Protein AF-A0A9N9XEK8-F1 (afdb_monomer)

Nearest PDB structures (foldseek):
  8ibx-assembly1_C  TM=7.043E-01  e=2.871E-03  Bombyx mori
  8gh6-assembly1_A  TM=6.914E-01  e=4.502E-03  Bombyx mori
  8ibz-assembly1_C  TM=7.337E-01  e=1.038E-02  Bombyx mori
  3wrw-assembly2_C  TM=4.430E-01  e=2.786E+00  Solanum lycopersicum
  8tvu-assembly1_a  TM=3.496E-01  e=7.792E+00  Salmonella phage P22

Mean predicted aligned error: 6.31 Å

Organism: Diabrotica balteata (NCBI:txid107213)

Solvent-accessible surface area (backbone atoms only — not comparable to full-atom values): 6927 Å² total; per-residue (Å²): 128,56,71,68,58,50,40,57,53,51,49,54,49,54,45,66,45,50,72,83,48,81,60,24,36,76,56,96,91,39,70,47,36,67,53,76,56,88,92,48,74,47,76,44,39,76,42,72,68,46,35,42,50,52,49,52,46,39,52,52,45,31,50,76,74,76,43,76,84,56,63,92,78,45,67,45,71,79,90,62,98,64,80,85,73,91,76,88,52,50,66,84,95,42,76,47,52,75,50,84,63,50,70,58,96,84,44,74,50,114

Radius of gyration: 14.6 Å; Cα contacts (8 Å, |Δi|>4): 118; chains: 1; bounding box: 36×35×34 Å

InterPro domains:
  IPR000477 Reverse transcriptase domain [PF00078] (1-107)
  IPR043128 Reverse transcriptase/Diguanylate cyclase domain [G3DSA:3.30.70.270] (1-84)
  IPR043502 DNA/RNA polymerase superfamily [SSF56672] (2-77)

Structure (mmCIF, N/CA/C/O backbone):
data_AF-A0A9N9XEK8-F1
#
_entry.id   AF-A0A9N9XEK8-F1
#
loop_
_atom_site.group_PDB
_atom_site.id
_atom_site.type_symbol
_atom_site.label_atom_id
_atom_site.label_alt_id
_atom_site.label_comp_id
_atom_site.label_asym_id
_atom_site.label_entity_id
_atom_site.label_seq_id
_atom_site.pdbx_PDB_ins_code
_atom_site.Cartn_x
_atom_site.Cartn_y
_atom_site.Cartn_z
_atom_site.occupancy
_atom_site.B_iso_or_equiv
_atom_site.auth_seq_id
_atom_site.auth_comp_id
_atom_site.auth_asym_id
_atom_site.auth_atom_id
_atom_site.pdbx_PDB_model_num
ATOM 1 N N . MET A 1 1 ? -19.674 5.480 13.899 1.00 72.19 1 MET A N 1
ATOM 2 C CA . MET A 1 1 ? -19.646 5.903 12.481 1.00 72.19 1 MET A CA 1
ATOM 3 C C . MET A 1 1 ? -20.550 4.975 11.696 1.00 72.19 1 MET A C 1
ATOM 5 O O . MET A 1 1 ? -20.496 3.779 11.953 1.00 72.19 1 MET A O 1
ATOM 9 N N . SER A 1 2 ? -21.384 5.494 10.793 1.00 89.00 2 SER A N 1
ATOM 10 C CA . SER A 1 2 ? -22.082 4.629 9.837 1.00 89.00 2 SER A CA 1
ATOM 11 C C . SER A 1 2 ? -21.069 4.053 8.830 1.00 89.00 2 SER A C 1
ATOM 13 O O . SER A 1 2 ? -20.067 4.719 8.552 1.00 89.00 2 SER A O 1
ATOM 15 N N . PRO A 1 3 ? -21.298 2.848 8.275 1.00 84.44 3 PRO A N 1
ATOM 16 C CA . PRO A 1 3 ? -20.384 2.240 7.302 1.00 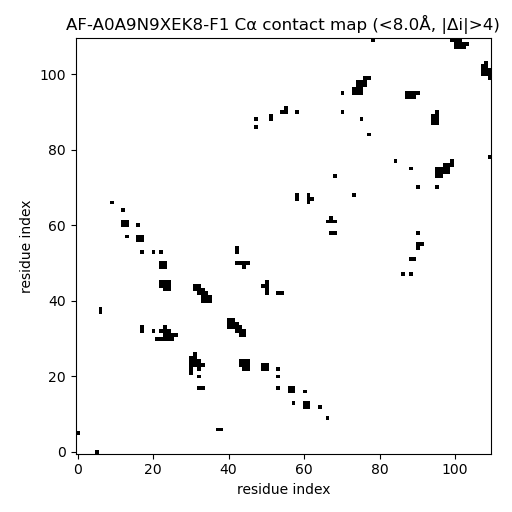84.44 3 PRO A CA 1
ATOM 17 C C . PRO A 1 3 ? -20.120 3.133 6.083 1.00 84.44 3 PRO A C 1
ATOM 19 O O . PRO A 1 3 ? -18.977 3.310 5.679 1.00 84.44 3 PRO A O 1
ATOM 22 N N . LEU A 1 4 ? -21.167 3.778 5.558 1.00 87.25 4 LEU A N 1
ATOM 23 C CA . LEU A 1 4 ? -21.062 4.693 4.419 1.00 87.25 4 LEU A CA 1
ATOM 24 C C . LEU A 1 4 ? -20.119 5.870 4.706 1.00 87.25 4 LEU A C 1
ATOM 26 O O . LEU A 1 4 ? -19.254 6.191 3.896 1.00 87.25 4 LEU A O 1
ATOM 30 N N . LEU A 1 5 ? -20.266 6.493 5.877 1.00 88.62 5 LEU A N 1
ATOM 31 C CA . LEU A 1 5 ? -19.467 7.656 6.247 1.00 88.62 5 LEU A CA 1
ATOM 32 C C . LEU A 1 5 ? -18.009 7.279 6.525 1.00 88.62 5 LEU A C 1
ATOM 34 O O . LEU A 1 5 ? -17.106 8.031 6.170 1.00 88.62 5 LEU A O 1
ATOM 38 N N . PHE A 1 6 ? -17.770 6.102 7.111 1.00 87.06 6 PHE A N 1
ATOM 39 C CA . PHE A 1 6 ? -16.416 5.582 7.290 1.00 87.06 6 PHE A CA 1
ATOM 40 C C . PHE A 1 6 ? -15.717 5.326 5.946 1.00 87.06 6 PHE A C 1
ATOM 42 O O . PHE A 1 6 ? -14.551 5.693 5.798 1.00 87.06 6 PHE A O 1
ATOM 49 N N . ASN A 1 7 ? -16.428 4.753 4.969 1.00 87.75 7 ASN A N 1
ATOM 50 C CA . ASN A 1 7 ? -15.880 4.488 3.638 1.00 87.75 7 ASN A CA 1
ATOM 51 C C . ASN A 1 7 ? -15.534 5.791 2.912 1.00 87.75 7 ASN A C 1
ATOM 53 O O . ASN A 1 7 ? -14.395 5.952 2.487 1.00 87.75 7 ASN A O 1
ATOM 57 N N . MET A 1 8 ? -16.461 6.757 2.871 1.00 88.19 8 MET A N 1
ATOM 58 C CA . MET A 1 8 ? -16.206 8.075 2.272 1.00 88.19 8 MET A CA 1
ATOM 59 C C . MET A 1 8 ? -15.010 8.787 2.917 1.00 88.19 8 MET A C 1
ATOM 61 O O . MET A 1 8 ? -14.168 9.357 2.228 1.00 88.19 8 MET A O 1
ATOM 65 N N . TYR A 1 9 ? -14.922 8.747 4.249 1.00 90.00 9 TYR A N 1
ATOM 66 C CA . TYR A 1 9 ? -13.826 9.373 4.985 1.00 90.00 9 TYR A CA 1
ATOM 67 C C . TYR A 1 9 ? -12.477 8.711 4.687 1.00 90.00 9 TYR A C 1
ATOM 69 O O . TYR A 1 9 ? -11.492 9.393 4.409 1.00 90.00 9 TYR A O 1
ATOM 77 N N . SER A 1 10 ? -12.436 7.379 4.714 1.00 88.44 10 SER A N 1
ATOM 78 C CA . SER A 1 10 ? -11.224 6.616 4.417 1.00 88.44 10 SER A CA 1
ATOM 79 C C . SER A 1 10 ? -10.771 6.846 2.977 1.00 88.44 10 SER A C 1
ATOM 81 O O . SER A 1 10 ? -9.586 7.066 2.736 1.00 88.44 10 SER A O 1
ATOM 83 N N . GLU A 1 11 ? -11.707 6.860 2.028 1.00 88.38 11 GLU A N 1
ATOM 84 C CA . GLU A 1 11 ? -11.430 7.090 0.613 1.00 88.38 11 GLU A CA 1
ATOM 85 C C . GLU A 1 11 ? -10.775 8.451 0.365 1.00 88.38 11 GLU A C 1
ATOM 87 O O . GLU A 1 11 ? -9.729 8.499 -0.284 1.00 88.38 11 GLU A O 1
ATOM 92 N N . ALA A 1 12 ? -11.300 9.524 0.963 1.00 90.06 12 ALA A N 1
ATOM 93 C CA . ALA A 1 12 ? -10.704 10.856 0.862 1.00 90.06 12 ALA A CA 1
ATOM 94 C C . ALA A 1 12 ? -9.252 10.885 1.378 1.00 90.06 12 ALA A C 1
ATOM 96 O O . ALA A 1 12 ? -8.375 11.492 0.766 1.00 90.06 12 ALA A O 1
ATOM 97 N N . ILE A 1 13 ? -8.964 10.170 2.471 1.00 91.00 13 ILE A N 1
ATOM 98 C CA . ILE A 1 13 ? -7.615 10.099 3.053 1.00 91.00 13 ILE A CA 1
ATOM 99 C C . ILE A 1 13 ? -6.657 9.327 2.149 1.00 91.00 13 ILE A C 1
ATOM 101 O O . ILE A 1 13 ? -5.536 9.776 1.906 1.00 91.00 13 ILE A O 1
ATOM 105 N N . PHE A 1 14 ? -7.078 8.164 1.648 1.00 90.12 14 PHE A N 1
ATOM 106 C CA . PHE A 1 14 ? -6.266 7.393 0.709 1.00 90.12 14 PHE A CA 1
ATOM 107 C C . PHE A 1 14 ? -6.050 8.175 -0.588 1.00 90.12 14 PHE A C 1
ATOM 109 O O . PHE A 1 14 ? -4.995 8.065 -1.206 1.00 90.12 14 PHE A O 1
ATOM 116 N N . GLU A 1 15 ? -7.044 8.937 -1.045 1.00 90.44 15 GLU A N 1
ATOM 117 C CA . GLU A 1 15 ? -6.951 9.783 -2.236 1.00 90.44 15 GLU A CA 1
ATOM 118 C C . GLU A 1 15 ? -5.892 10.874 -2.039 1.00 90.44 15 GLU A C 1
ATOM 120 O O . GLU A 1 15 ? -4.940 10.935 -2.816 1.00 90.44 15 GLU A O 1
ATOM 125 N N . GLU A 1 16 ? -5.956 11.628 -0.940 1.00 91.56 16 GLU A N 1
ATOM 126 C CA . GLU A 1 16 ? -4.958 12.651 -0.602 1.00 91.56 16 GLU A CA 1
ATOM 127 C C . GLU A 1 16 ? -3.538 12.063 -0.482 1.00 91.56 16 GLU A C 1
ATOM 129 O O . GLU A 1 16 ? -2.568 12.640 -0.983 1.00 91.56 16 GLU A O 1
ATOM 134 N N . ALA A 1 17 ? -3.410 10.883 0.135 1.00 91.19 17 ALA A N 1
ATOM 135 C CA . ALA A 1 17 ? -2.123 10.227 0.347 1.00 91.19 17 ALA A CA 1
ATOM 136 C C . ALA A 1 17 ? -1.452 9.757 -0.956 1.00 91.19 17 ALA A C 1
ATOM 138 O O . ALA A 1 17 ? -0.222 9.774 -1.048 1.00 91.19 17 ALA A O 1
ATOM 139 N N . LEU A 1 18 ? -2.243 9.314 -1.941 1.00 91.06 18 LEU A N 1
ATOM 140 C CA . LEU A 1 18 ? -1.759 8.567 -3.108 1.00 91.06 18 LEU A CA 1
ATOM 141 C C . LEU A 1 18 ? -1.823 9.353 -4.425 1.00 91.06 18 LEU A C 1
ATOM 143 O O . LEU A 1 18 ? -1.028 9.069 -5.318 1.00 91.06 18 LEU A O 1
ATOM 147 N N . LEU A 1 19 ? -2.702 10.355 -4.559 1.00 87.25 19 LEU A N 1
ATOM 148 C CA . LEU A 1 19 ? -2.816 11.160 -5.787 1.00 87.25 19 LEU A CA 1
ATOM 149 C C . LEU A 1 19 ? -1.542 11.944 -6.118 1.00 87.25 19 LEU A C 1
ATOM 151 O O . LEU A 1 19 ? -1.206 12.119 -7.285 1.00 87.25 19 LEU A O 1
ATOM 155 N N . SER A 1 20 ? -0.838 12.429 -5.096 1.00 81.44 20 SER A N 1
ATOM 156 C CA . SER A 1 20 ? 0.374 13.244 -5.251 1.00 81.44 20 SER A CA 1
ATOM 157 C C . SER A 1 20 ? 1.646 12.418 -5.485 1.00 81.44 20 SER A C 1
ATOM 159 O O . SER A 1 20 ? 2.739 12.980 -5.547 1.00 81.44 20 SER A O 1
ATOM 161 N N . GLN A 1 21 ? 1.521 11.093 -5.601 1.00 87.31 21 GLN A N 1
ATOM 162 C CA . GLN A 1 21 ? 2.651 10.169 -5.670 1.00 87.31 21 GLN A CA 1
ATOM 163 C C . GLN A 1 21 ? 2.944 9.758 -7.109 1.00 87.31 21 GLN A C 1
ATOM 165 O O . GLN A 1 21 ? 2.061 9.290 -7.827 1.00 87.31 21 GLN A O 1
ATOM 170 N N . SER A 1 22 ? 4.198 9.924 -7.529 1.00 86.38 22 SER A N 1
ATOM 171 C CA . SER A 1 22 ? 4.665 9.500 -8.852 1.00 86.38 22 SER A CA 1
ATOM 172 C C . SER A 1 22 ? 5.012 8.010 -8.891 1.00 86.38 22 SER A C 1
ATOM 174 O O . SER A 1 22 ? 5.010 7.404 -9.964 1.00 86.38 22 SER A O 1
ATOM 176 N N . GLU A 1 23 ? 5.271 7.409 -7.728 1.00 91.62 23 GLU A N 1
ATOM 177 C CA . GLU A 1 23 ? 5.523 5.983 -7.564 1.00 91.62 23 GLU A CA 1
ATOM 178 C C . GLU A 1 23 ? 4.267 5.171 -7.899 1.00 91.62 23 GLU A C 1
ATOM 180 O O . GLU A 1 23 ? 3.150 5.582 -7.588 1.00 91.62 23 GLU A O 1
ATOM 185 N N . GLY A 1 24 ? 4.445 4.008 -8.525 1.00 90.75 24 GLY A N 1
ATOM 186 C CA . GLY A 1 24 ? 3.337 3.181 -8.993 1.00 90.75 24 GLY A CA 1
ATOM 187 C C . GLY A 1 24 ? 3.755 2.233 -10.112 1.00 90.75 24 GLY A C 1
ATOM 188 O O . GLY A 1 24 ? 4.941 1.993 -10.345 1.00 90.75 24 GLY A O 1
ATOM 189 N N . ILE A 1 25 ? 2.764 1.674 -10.797 1.00 91.81 25 ILE A N 1
ATOM 190 C CA . ILE A 1 25 ? 2.928 0.877 -12.012 1.00 91.81 25 ILE A CA 1
ATOM 191 C C . ILE A 1 25 ? 2.501 1.736 -13.200 1.00 91.81 25 ILE A C 1
ATOM 193 O O . ILE A 1 25 ? 1.398 2.275 -13.214 1.00 91.81 25 ILE A O 1
ATOM 197 N N . ILE A 1 26 ? 3.357 1.852 -14.214 1.00 91.88 26 ILE A N 1
ATOM 198 C CA . ILE A 1 26 ? 3.037 2.616 -15.423 1.00 91.88 26 ILE A CA 1
ATOM 199 C C . ILE A 1 26 ? 2.248 1.727 -16.384 1.00 91.88 26 ILE A C 1
ATOM 201 O O . ILE A 1 26 ? 2.762 0.724 -16.876 1.00 91.88 26 ILE A O 1
ATOM 205 N N . ILE A 1 27 ? 1.014 2.123 -16.689 1.00 89.69 27 ILE A N 1
ATOM 206 C CA . ILE A 1 27 ? 0.150 1.478 -17.680 1.00 89.69 27 ILE A CA 1
ATOM 207 C C . ILE A 1 27 ? -0.278 2.538 -18.693 1.00 89.69 27 ILE A C 1
ATOM 209 O O . ILE A 1 27 ? -0.878 3.546 -18.327 1.00 89.69 27 ILE A O 1
ATOM 213 N N . ASN A 1 28 ? 0.054 2.338 -19.972 1.00 92.19 28 ASN A N 1
ATOM 214 C CA . ASN A 1 28 ? -0.250 3.281 -21.060 1.00 92.19 28 ASN A CA 1
ATOM 215 C C . ASN A 1 28 ? 0.165 4.736 -20.751 1.00 92.19 28 ASN A C 1
ATOM 217 O O . ASN A 1 28 ? -0.587 5.677 -20.998 1.00 92.19 28 ASN A O 1
ATOM 221 N N . GLY A 1 29 ? 1.349 4.920 -20.158 1.00 88.44 29 GLY A N 1
ATOM 222 C CA . GLY A 1 29 ? 1.880 6.240 -19.796 1.00 88.44 29 GLY A CA 1
ATOM 223 C C . GLY A 1 29 ? 1.246 6.881 -18.556 1.00 88.44 29 GLY A C 1
ATOM 224 O O . GLY A 1 29 ? 1.591 8.010 -18.223 1.00 88.44 29 GLY A O 1
ATOM 225 N N . ARG A 1 30 ? 0.344 6.185 -17.850 1.00 87.62 30 ARG A N 1
ATOM 226 C CA . ARG A 1 30 ? -0.256 6.644 -16.590 1.00 87.62 30 ARG A CA 1
ATOM 227 C C . ARG A 1 30 ? 0.287 5.835 -15.420 1.00 87.62 30 ARG A C 1
ATOM 229 O O . ARG A 1 30 ? 0.324 4.611 -15.496 1.00 87.62 30 ARG A O 1
ATOM 236 N N . SER A 1 31 ? 0.685 6.510 -14.343 1.00 89.62 31 SER A N 1
ATOM 237 C CA . SER A 1 31 ? 1.056 5.836 -13.096 1.00 89.62 31 SER A CA 1
ATOM 238 C C . SER A 1 31 ? -0.207 5.425 -12.342 1.00 89.62 31 SER A C 1
ATOM 240 O O . SER A 1 31 ? -1.079 6.254 -12.086 1.00 89.62 31 SER A O 1
ATOM 242 N N . ILE A 1 32 ? -0.313 4.141 -12.015 1.00 91.62 32 ILE A N 1
ATOM 243 C CA . ILE A 1 32 ? -1.381 3.564 -11.202 1.00 91.62 32 ILE A CA 1
ATOM 244 C C . ILE A 1 32 ? -0.733 2.979 -9.958 1.00 91.62 32 ILE A C 1
ATOM 246 O O . ILE A 1 32 ? 0.063 2.044 -10.040 1.00 91.62 32 ILE A O 1
ATOM 250 N N . ASN A 1 33 ? -1.079 3.528 -8.800 1.00 93.69 33 ASN A N 1
ATOM 251 C CA . ASN A 1 33 ? -0.474 3.141 -7.529 1.00 93.69 33 ASN A CA 1
ATOM 252 C C . ASN A 1 33 ? -1.469 2.526 -6.543 1.00 93.69 33 ASN A C 1
ATOM 254 O O . ASN A 1 33 ? -1.057 2.006 -5.507 1.00 93.69 33 ASN A O 1
ATOM 258 N N . ASN A 1 34 ? -2.767 2.543 -6.860 1.00 92.12 34 ASN A N 1
ATOM 259 C CA . ASN A 1 34 ? -3.779 1.900 -6.041 1.00 92.12 34 ASN A CA 1
ATOM 260 C C . ASN A 1 34 ? -5.023 1.463 -6.824 1.00 92.12 34 ASN A C 1
ATOM 262 O O . ASN A 1 34 ? -5.335 2.023 -7.873 1.00 92.12 34 ASN A O 1
ATOM 266 N N . ILE A 1 35 ? -5.721 0.463 -6.285 1.00 89.75 35 ILE A N 1
ATOM 267 C CA . ILE A 1 35 ? -7.069 0.031 -6.677 1.00 89.75 35 ILE A CA 1
ATOM 268 C C . ILE A 1 35 ? -7.898 -0.056 -5.394 1.00 89.75 35 ILE A C 1
ATOM 270 O O . ILE A 1 35 ? -7.397 -0.518 -4.368 1.00 89.75 35 ILE A O 1
ATOM 274 N N . ARG A 1 36 ? -9.157 0.380 -5.438 1.00 86.62 36 ARG A N 1
ATOM 275 C CA . ARG A 1 36 ? -10.046 0.424 -4.269 1.00 86.62 36 ARG A CA 1
ATOM 276 C C . ARG A 1 36 ? -11.344 -0.300 -4.563 1.00 86.62 36 ARG A C 1
ATOM 278 O O . ARG A 1 36 ? -11.883 -0.173 -5.662 1.00 86.62 36 ARG A O 1
ATOM 285 N N . TYR A 1 37 ? -11.835 -1.045 -3.582 1.00 82.00 37 TYR A N 1
ATOM 286 C CA . TYR A 1 37 ? -13.128 -1.704 -3.649 1.00 82.00 37 TYR A CA 1
ATOM 287 C C . TYR A 1 37 ? -13.766 -1.753 -2.262 1.00 82.00 37 TYR A C 1
ATOM 289 O O . TYR A 1 37 ? -13.263 -2.432 -1.374 1.00 82.00 37 TYR A O 1
ATOM 297 N N . VAL A 1 38 ? -14.896 -1.060 -2.097 1.00 78.94 38 VAL A N 1
ATOM 298 C CA . VAL A 1 38 ? -15.627 -0.957 -0.822 1.00 78.94 38 VAL A CA 1
ATOM 299 C C . VAL A 1 38 ? -14.681 -0.519 0.308 1.00 78.94 38 VAL A C 1
ATOM 301 O O . VAL A 1 38 ? -14.215 0.616 0.288 1.00 78.94 38 VAL A O 1
ATOM 304 N N . ASP A 1 39 ? -14.395 -1.378 1.281 1.00 76.88 39 ASP A N 1
ATOM 305 C CA . ASP A 1 39 ? -13.535 -1.109 2.432 1.00 76.88 39 ASP A CA 1
ATOM 306 C C . ASP A 1 39 ? -12.078 -1.567 2.233 1.00 76.88 39 ASP A C 1
ATOM 308 O O . ASP A 1 39 ? -11.228 -1.301 3.086 1.00 76.88 39 ASP A O 1
ATOM 312 N N . ASP A 1 40 ? -11.765 -2.189 1.093 1.00 83.12 40 ASP A N 1
ATOM 313 C CA . ASP A 1 40 ? -10.433 -2.677 0.755 1.00 83.12 40 ASP A CA 1
ATOM 314 C C . ASP A 1 40 ? -9.690 -1.721 -0.192 1.00 83.12 40 ASP A C 1
ATOM 316 O O . ASP A 1 40 ? -10.218 -1.214 -1.186 1.0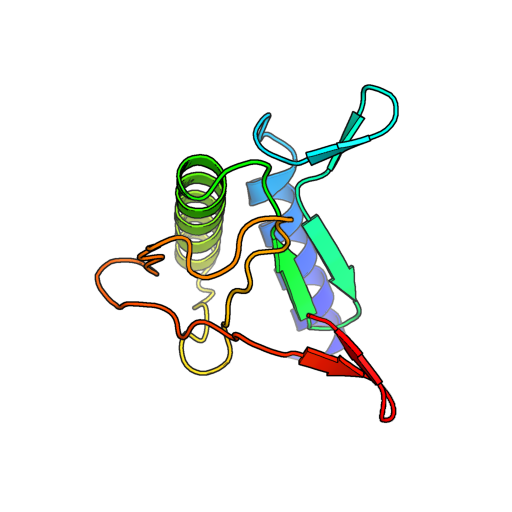0 83.12 40 ASP A O 1
ATOM 320 N N . THR A 1 41 ? -8.408 -1.493 0.097 1.00 88.19 41 THR A N 1
ATOM 321 C CA . THR A 1 41 ? -7.490 -0.725 -0.757 1.00 88.19 41 THR A CA 1
ATOM 322 C C . THR A 1 41 ? -6.232 -1.538 -1.022 1.00 88.19 41 THR A C 1
ATOM 324 O O . THR A 1 41 ? -5.552 -1.980 -0.096 1.00 88.19 41 THR A O 1
ATOM 327 N N . VAL A 1 42 ? -5.898 -1.696 -2.298 1.00 91.38 42 VAL A N 1
ATOM 328 C CA . VAL A 1 42 ? -4.663 -2.320 -2.772 1.00 91.38 42 VAL A CA 1
ATOM 329 C C . VAL A 1 42 ? -3.708 -1.214 -3.197 1.00 91.38 42 VAL A C 1
ATOM 331 O O . VAL A 1 42 ? -4.062 -0.400 -4.043 1.00 91.38 42 VAL A O 1
ATOM 334 N N . VAL A 1 43 ? -2.496 -1.198 -2.640 1.00 93.12 43 VAL A N 1
ATOM 335 C CA . VAL A 1 43 ? -1.402 -0.299 -3.046 1.00 93.12 43 VAL A CA 1
ATOM 336 C C . VAL A 1 43 ? -0.388 -1.101 -3.857 1.00 93.12 43 VAL A C 1
ATOM 338 O O . VAL A 1 43 ? -0.038 -2.218 -3.479 1.00 93.12 43 VAL A O 1
ATOM 341 N N . MET A 1 44 ? 0.078 -0.549 -4.975 1.00 93.12 44 MET A N 1
ATOM 342 C CA . MET A 1 44 ? 0.933 -1.245 -5.937 1.00 93.12 44 MET A CA 1
ATOM 343 C C . MET A 1 44 ? 2.072 -0.348 -6.410 1.00 93.12 44 MET A C 1
ATOM 345 O O . MET A 1 44 ? 1.901 0.855 -6.588 1.00 93.12 44 MET A O 1
ATOM 349 N N . ALA A 1 45 ? 3.229 -0.951 -6.666 1.00 93.50 45 ALA A N 1
ATOM 350 C CA . ALA A 1 45 ? 4.381 -0.266 -7.232 1.00 93.50 45 ALA A CA 1
ATOM 351 C C . ALA A 1 45 ? 5.234 -1.216 -8.071 1.00 93.50 45 ALA A C 1
ATOM 353 O O . ALA A 1 45 ? 5.137 -2.436 -7.941 1.00 93.50 45 ALA A O 1
ATOM 354 N N . SER A 1 46 ? 6.100 -0.642 -8.906 1.00 91.81 46 SER A N 1
ATOM 355 C CA . SER A 1 46 ? 7.031 -1.399 -9.750 1.00 91.81 46 SER A CA 1
ATOM 356 C C . SER A 1 46 ? 8.211 -2.025 -8.988 1.00 91.81 46 SER A C 1
ATOM 358 O O . SER A 1 46 ? 8.857 -2.937 -9.503 1.00 91.81 46 SER A O 1
ATOM 360 N N . SER A 1 47 ? 8.487 -1.574 -7.757 1.00 90.19 47 SER A N 1
ATOM 361 C CA . SER A 1 47 ? 9.538 -2.122 -6.894 1.00 90.19 47 SER A CA 1
ATOM 362 C C . SER A 1 47 ? 9.118 -2.172 -5.422 1.00 90.19 47 SER A C 1
ATOM 364 O O . SER A 1 47 ? 8.231 -1.438 -4.981 1.00 90.19 47 SER A O 1
ATOM 366 N N . ALA A 1 48 ? 9.788 -3.025 -4.641 1.00 90.50 48 ALA A N 1
ATOM 367 C CA . ALA A 1 48 ? 9.569 -3.137 -3.198 1.00 90.50 48 ALA A CA 1
ATOM 368 C C . ALA A 1 48 ? 9.872 -1.824 -2.453 1.00 90.50 48 ALA A C 1
ATOM 370 O O . ALA A 1 48 ? 9.175 -1.472 -1.506 1.00 90.50 48 ALA A O 1
ATOM 371 N N . GLU A 1 49 ? 10.877 -1.075 -2.908 1.00 91.62 49 GLU A N 1
ATOM 372 C CA . GLU A 1 49 ? 11.272 0.219 -2.341 1.00 91.62 49 GLU A CA 1
ATOM 373 C C . GLU A 1 49 ? 10.186 1.278 -2.558 1.00 91.62 49 GLU A C 1
ATOM 375 O O . GLU A 1 49 ? 9.788 1.972 -1.622 1.00 91.62 49 GLU A O 1
ATOM 380 N N . GLN A 1 50 ? 9.647 1.360 -3.780 1.00 93.50 50 GLN A N 1
ATOM 381 C CA . GLN A 1 50 ? 8.531 2.250 -4.095 1.00 93.50 50 GLN A CA 1
ATOM 382 C C . GLN A 1 50 ? 7.269 1.858 -3.319 1.00 93.50 50 GLN A C 1
ATOM 384 O O . GLN A 1 50 ? 6.580 2.726 -2.786 1.00 93.50 50 GLN A O 1
ATOM 389 N N . LEU A 1 51 ? 6.989 0.555 -3.196 1.00 93.62 51 LEU A N 1
ATOM 390 C CA . LEU A 1 51 ? 5.867 0.062 -2.399 1.00 93.62 51 LEU A CA 1
ATOM 391 C C . LEU A 1 51 ? 6.018 0.464 -0.926 1.00 93.62 51 LEU A C 1
ATOM 393 O O . LEU A 1 51 ? 5.067 0.956 -0.322 1.00 93.62 51 LEU A O 1
ATOM 397 N N . GLN A 1 52 ? 7.214 0.308 -0.356 1.00 94.75 52 GLN A N 1
ATOM 398 C CA . GLN A 1 52 ? 7.513 0.721 1.014 1.00 94.75 52 GLN A CA 1
ATOM 399 C C . GLN A 1 52 ? 7.302 2.229 1.208 1.00 94.75 52 GLN A C 1
ATOM 401 O O . GLN A 1 52 ? 6.759 2.648 2.233 1.00 94.75 52 GLN A O 1
ATOM 406 N N . LEU A 1 53 ? 7.685 3.049 0.225 1.00 93.38 53 LEU A N 1
ATOM 407 C CA . LEU A 1 53 ? 7.483 4.496 0.257 1.00 93.38 53 LEU A CA 1
ATOM 408 C C . LEU A 1 53 ? 5.994 4.868 0.224 1.00 93.38 53 LEU A C 1
ATOM 410 O O . LEU A 1 53 ? 5.548 5.657 1.060 1.00 93.38 53 LEU A O 1
ATOM 414 N N . LEU A 1 54 ? 5.216 4.258 -0.674 1.00 93.94 54 LEU A N 1
ATOM 415 C CA . LEU A 1 54 ? 3.764 4.450 -0.745 1.00 93.94 54 LEU A CA 1
ATOM 416 C C . LEU A 1 54 ? 3.068 4.013 0.550 1.00 93.94 54 LEU A C 1
ATOM 418 O O . LEU A 1 54 ? 2.210 4.734 1.062 1.00 93.94 54 LEU A O 1
ATOM 422 N N . LEU A 1 55 ? 3.463 2.873 1.124 1.00 94.00 55 LEU A N 1
ATOM 423 C CA . LEU A 1 55 ? 2.928 2.382 2.397 1.00 94.00 55 LEU A CA 1
ATOM 424 C C . LEU A 1 55 ? 3.256 3.319 3.561 1.00 94.00 55 LEU A C 1
ATOM 426 O O . LEU A 1 55 ? 2.385 3.613 4.379 1.00 94.00 55 LEU A O 1
ATOM 430 N N . ASN A 1 56 ? 4.485 3.834 3.626 1.00 93.25 56 ASN A N 1
ATOM 431 C CA . ASN A 1 56 ? 4.892 4.783 4.660 1.00 93.25 56 ASN A CA 1
ATOM 432 C C . ASN A 1 56 ? 4.094 6.088 4.578 1.00 93.25 56 ASN A C 1
ATOM 434 O O . ASN A 1 56 ? 3.607 6.572 5.604 1.00 93.25 56 ASN A O 1
ATOM 438 N N . LYS A 1 57 ? 3.917 6.628 3.366 1.00 92.81 57 LYS A N 1
ATOM 439 C CA . LYS A 1 57 ? 3.099 7.823 3.124 1.00 92.81 57 LYS A CA 1
ATOM 440 C C . LYS A 1 57 ? 1.647 7.567 3.525 1.00 92.81 57 LYS A C 1
ATOM 442 O O . LYS A 1 57 ? 1.117 8.290 4.363 1.00 92.81 57 LYS A O 1
ATOM 447 N N . THR A 1 58 ? 1.053 6.478 3.043 1.00 92.25 58 THR A N 1
ATOM 448 C CA . THR A 1 58 ? -0.321 6.074 3.385 1.00 92.25 58 THR A CA 1
ATOM 449 C C . THR A 1 58 ? -0.522 5.968 4.898 1.00 92.25 58 THR A C 1
ATOM 451 O O . THR A 1 58 ? -1.433 6.578 5.450 1.00 92.25 58 THR A O 1
ATOM 454 N N . ASN A 1 59 ? 0.380 5.284 5.604 1.00 92.81 59 ASN A N 1
ATOM 455 C CA . ASN A 1 59 ? 0.319 5.141 7.058 1.00 92.81 59 ASN A CA 1
ATOM 456 C C . ASN A 1 59 ? 0.453 6.484 7.797 1.00 92.81 59 ASN A C 1
ATOM 458 O O . ASN A 1 59 ? -0.192 6.691 8.824 1.00 92.81 59 ASN A O 1
ATOM 462 N N . SER A 1 60 ? 1.283 7.401 7.290 1.00 93.06 60 SER A N 1
ATOM 463 C CA . SER A 1 60 ? 1.424 8.753 7.843 1.00 93.06 60 SER A CA 1
ATOM 464 C C . SER A 1 60 ? 0.119 9.545 7.727 1.00 93.06 60 SER A C 1
ATOM 466 O O . SER A 1 60 ? -0.348 10.119 8.711 1.00 93.06 60 SER A O 1
ATOM 468 N N . PHE A 1 61 ? -0.525 9.497 6.558 1.00 92.81 61 PHE A N 1
ATOM 469 C CA . PHE A 1 61 ? -1.819 10.139 6.325 1.00 92.81 61 PHE A CA 1
ATOM 470 C C . PHE A 1 61 ? -2.929 9.520 7.173 1.00 92.81 61 PHE A C 1
ATOM 472 O O . PHE A 1 61 ? -3.669 10.255 7.822 1.00 92.81 61 PHE A O 1
ATOM 479 N N . CYS A 1 62 ? -2.999 8.188 7.263 1.00 91.62 62 CYS A N 1
ATOM 480 C CA . CYS A 1 62 ? -3.938 7.530 8.167 1.00 91.62 62 CYS A CA 1
ATOM 481 C C . CYS A 1 62 ? -3.784 8.071 9.596 1.00 91.62 62 CYS A C 1
ATOM 483 O O . CYS A 1 62 ? -4.762 8.535 10.175 1.00 91.62 62 CYS A O 1
ATOM 485 N N . LYS A 1 63 ? -2.557 8.113 10.134 1.00 93.19 63 LYS A N 1
ATOM 486 C CA . LYS A 1 63 ? -2.294 8.636 11.486 1.00 93.19 63 LYS A CA 1
ATOM 487 C C . LYS A 1 63 ? -2.678 10.108 11.642 1.00 93.19 63 LYS A C 1
ATOM 489 O O . LYS A 1 63 ? -3.276 10.455 12.657 1.00 93.19 63 LYS A O 1
ATOM 494 N N . LYS A 1 64 ? -2.361 10.954 10.653 1.00 94.31 64 LYS A N 1
ATOM 495 C CA . LYS A 1 64 ? -2.716 12.387 10.631 1.00 94.31 64 LYS A CA 1
ATOM 496 C C . LYS A 1 64 ? -4.222 12.595 10.811 1.00 94.31 64 LYS A C 1
ATOM 498 O O . LYS A 1 64 ? -4.630 13.507 11.520 1.00 94.31 64 LYS A O 1
ATOM 503 N N . TYR A 1 65 ? -5.028 11.726 10.211 1.00 92.38 65 TYR A N 1
ATOM 504 C CA . TYR A 1 65 ? -6.488 11.784 10.252 1.00 92.38 65 TYR A CA 1
ATOM 505 C C . TYR A 1 65 ? -7.114 10.822 11.279 1.00 92.38 65 TYR A C 1
ATOM 507 O O . TYR A 1 65 ? -8.302 10.520 11.220 1.00 92.38 65 TYR A O 1
ATOM 51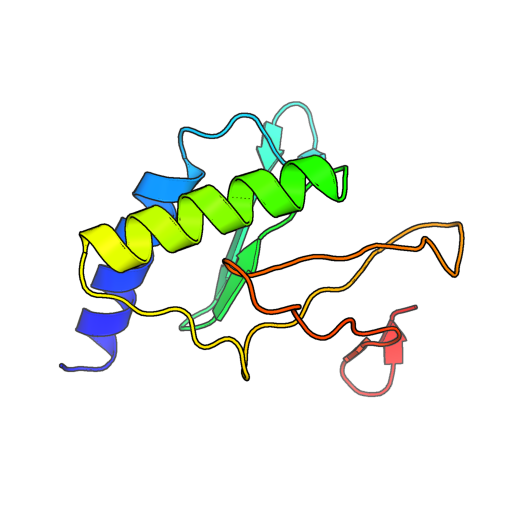5 N N . GLY A 1 66 ? -6.332 10.316 12.240 1.00 91.62 66 GLY A N 1
ATOM 516 C CA . GLY A 1 66 ? -6.840 9.462 13.321 1.00 91.62 66 GLY A CA 1
ATOM 517 C C . GLY A 1 66 ? -7.227 8.036 12.902 1.00 91.62 66 GLY A C 1
ATOM 518 O O . GLY A 1 66 ? -7.794 7.295 13.704 1.00 91.62 66 GLY A O 1
ATOM 519 N N . LEU A 1 67 ? -6.900 7.620 11.676 1.00 90.00 67 LEU A N 1
ATOM 520 C CA . LEU A 1 67 ? -7.029 6.241 11.215 1.00 90.00 67 LEU A CA 1
ATOM 521 C C . LEU A 1 67 ? -5.789 5.418 11.575 1.00 90.00 67 LEU A C 1
ATOM 523 O O . LEU A 1 67 ? -4.650 5.889 11.581 1.00 90.00 67 LEU A O 1
ATOM 527 N N . LYS A 1 68 ? -6.006 4.126 11.820 1.00 90.38 68 LYS A N 1
ATOM 528 C CA . LYS A 1 68 ? -4.936 3.162 12.074 1.00 90.38 68 LYS A CA 1
ATOM 529 C C . LYS A 1 68 ? -5.051 2.000 11.102 1.00 90.38 68 LYS A C 1
ATOM 531 O O . LYS A 1 68 ? -6.036 1.266 11.125 1.00 90.38 68 LYS A O 1
ATOM 536 N N . MET A 1 69 ? -4.011 1.799 10.298 1.00 89.81 69 MET A N 1
ATOM 537 C CA . MET A 1 69 ? -3.910 0.626 9.436 1.00 89.81 69 MET A CA 1
ATOM 538 C C . MET A 1 69 ? -3.838 -0.651 10.284 1.00 89.81 69 MET A C 1
ATOM 540 O O . MET A 1 69 ? -3.066 -0.746 11.246 1.00 89.81 69 MET A O 1
ATOM 544 N N . ASN A 1 70 ? -4.659 -1.642 9.937 1.00 89.50 70 ASN A N 1
ATOM 545 C CA . ASN A 1 70 ? -4.697 -2.916 10.641 1.00 89.50 70 ASN A CA 1
ATOM 546 C C . ASN A 1 70 ? -3.666 -3.880 10.054 1.00 89.50 70 ASN A C 1
ATOM 548 O O . ASN A 1 70 ? -3.962 -4.629 9.128 1.00 89.50 70 ASN A O 1
ATOM 552 N N . ILE A 1 71 ? -2.482 -3.913 10.660 1.00 89.88 71 ILE A N 1
ATOM 553 C CA . ILE A 1 71 ? -1.379 -4.747 10.182 1.00 89.88 71 ILE A CA 1
ATOM 554 C C . ILE A 1 71 ? -1.707 -6.242 10.095 1.00 89.88 71 ILE A C 1
ATOM 556 O O . ILE A 1 71 ? -1.185 -6.919 9.225 1.00 89.88 71 ILE A O 1
ATOM 560 N N . LYS A 1 72 ? -2.600 -6.760 10.952 1.00 89.44 72 LYS A N 1
ATOM 561 C CA . LYS A 1 72 ? -3.000 -8.177 10.910 1.00 89.44 72 LYS A CA 1
ATOM 562 C C . LYS A 1 72 ? -3.847 -8.504 9.678 1.00 89.44 72 LYS A C 1
ATOM 564 O O . LYS A 1 72 ? -3.931 -9.662 9.291 1.00 89.44 72 LYS A O 1
ATOM 569 N N . LYS A 1 73 ? -4.518 -7.497 9.109 1.00 88.75 73 LYS A N 1
ATOM 570 C CA . LYS A 1 73 ? -5.314 -7.618 7.882 1.00 88.75 73 LYS A CA 1
ATOM 571 C C . LYS A 1 73 ? -4.536 -7.191 6.637 1.00 88.75 73 LYS A C 1
ATOM 573 O O . LYS A 1 73 ? -4.891 -7.602 5.541 1.00 88.75 73 LYS A O 1
ATOM 578 N N . THR A 1 74 ? -3.493 -6.380 6.791 1.00 91.06 74 THR A N 1
ATOM 579 C CA . THR A 1 74 ? -2.634 -5.960 5.683 1.00 91.06 74 THR A CA 1
ATOM 580 C C . THR A 1 74 ? -1.662 -7.075 5.321 1.00 91.06 74 THR A C 1
ATOM 582 O O . THR A 1 74 ? -0.941 -7.587 6.172 1.00 91.06 74 THR A O 1
ATOM 585 N N . LYS A 1 75 ? -1.629 -7.432 4.041 1.00 91.06 75 LYS A N 1
ATOM 586 C CA . LYS A 1 75 ? -0.727 -8.435 3.471 1.00 91.06 75 LYS A CA 1
ATOM 587 C C . LYS A 1 75 ? -0.079 -7.840 2.226 1.00 91.06 75 LYS A C 1
ATOM 589 O O . LYS A 1 75 ? -0.616 -6.886 1.661 1.00 91.06 75 LYS A O 1
ATOM 594 N N . TYR A 1 76 ? 1.036 -8.402 1.775 1.00 91.38 76 TYR A N 1
ATOM 595 C CA . TYR A 1 76 ? 1.617 -8.030 0.484 1.00 91.38 76 TYR A CA 1
ATOM 596 C C . TYR A 1 76 ? 1.986 -9.261 -0.344 1.00 91.38 76 TYR A C 1
ATOM 598 O O . TYR A 1 76 ? 2.192 -10.349 0.187 1.00 91.38 76 TYR A O 1
ATOM 606 N N . MET A 1 77 ? 2.065 -9.077 -1.657 1.00 89.25 77 MET A N 1
ATOM 607 C CA . MET A 1 77 ? 2.433 -10.107 -2.625 1.00 89.25 77 MET A CA 1
ATOM 608 C C . MET A 1 77 ? 3.352 -9.487 -3.676 1.00 89.25 77 MET A C 1
ATOM 610 O O . MET A 1 77 ? 3.293 -8.282 -3.925 1.00 89.25 77 MET A O 1
ATOM 614 N N . ILE A 1 78 ? 4.204 -10.307 -4.287 1.00 87.62 78 ILE A N 1
ATOM 615 C CA . ILE A 1 78 ? 5.080 -9.891 -5.382 1.00 87.62 78 ILE A CA 1
ATOM 616 C C . ILE A 1 78 ? 4.690 -10.664 -6.624 1.00 87.62 78 ILE A C 1
ATOM 618 O O . ILE A 1 78 ? 4.734 -11.888 -6.622 1.00 87.62 78 ILE A O 1
ATOM 622 N N . ILE A 1 79 ? 4.358 -9.934 -7.683 1.00 85.25 79 ILE A N 1
ATOM 623 C CA . ILE A 1 79 ? 4.057 -10.501 -8.994 1.00 85.25 79 ILE A CA 1
ATOM 624 C C . ILE A 1 79 ? 5.305 -10.328 -9.855 1.00 85.25 79 ILE A C 1
ATOM 626 O O . ILE A 1 79 ? 5.604 -9.225 -10.312 1.00 85.25 79 ILE A O 1
ATOM 630 N N . ALA A 1 80 ? 6.070 -11.401 -10.048 1.00 82.06 8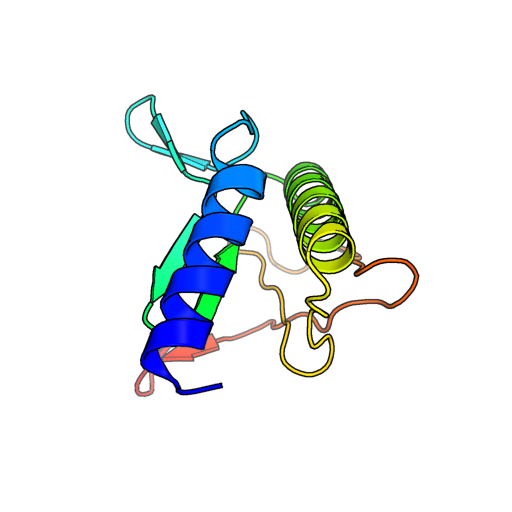0 ALA A N 1
ATOM 631 C CA . ALA A 1 80 ? 7.290 -11.371 -10.849 1.00 82.06 80 ALA A CA 1
ATOM 632 C C . ALA A 1 80 ? 7.561 -12.722 -11.518 1.00 82.06 80 ALA A C 1
ATOM 634 O O . ALA A 1 80 ? 7.255 -13.774 -10.972 1.00 82.06 80 ALA A O 1
ATOM 635 N N . LYS A 1 81 ? 8.224 -12.701 -12.686 1.00 76.38 81 LYS A N 1
ATOM 636 C CA . LYS A 1 81 ? 8.666 -13.932 -13.374 1.00 76.38 81 LYS A CA 1
ATOM 637 C C . LYS A 1 81 ? 9.690 -14.739 -12.566 1.00 76.38 81 LYS A C 1
ATOM 639 O O . LYS A 1 81 ? 9.806 -15.943 -12.766 1.00 76.38 81 LYS A O 1
ATOM 644 N N . LYS A 1 82 ? 10.468 -14.078 -11.701 1.00 71.88 82 LYS A N 1
ATOM 645 C CA . LYS A 1 82 ? 11.384 -14.738 -10.761 1.00 71.88 82 LYS A CA 1
ATOM 646 C C . LYS A 1 82 ? 10.656 -15.013 -9.450 1.00 71.88 82 LYS A C 1
ATOM 648 O O . LYS A 1 82 ? 10.110 -14.094 -8.846 1.00 71.88 82 LYS A O 1
ATOM 653 N N . THR A 1 83 ? 10.727 -16.258 -8.999 1.00 64.88 83 THR A N 1
ATOM 654 C CA . THR A 1 83 ? 10.273 -16.685 -7.674 1.00 64.88 83 THR A CA 1
ATOM 655 C C . THR A 1 83 ? 11.318 -16.330 -6.605 1.00 64.88 83 THR A C 1
ATOM 657 O O . THR A 1 83 ? 12.494 -16.140 -6.915 1.00 64.88 83 THR A O 1
ATOM 660 N N . ASN A 1 84 ? 10.892 -16.218 -5.340 1.00 64.94 84 ASN A N 1
ATOM 661 C CA . ASN A 1 84 ? 11.758 -15.945 -4.179 1.00 64.94 84 ASN A CA 1
ATOM 662 C C . ASN A 1 84 ? 12.584 -14.651 -4.242 1.00 64.94 84 ASN A C 1
ATOM 664 O O . ASN A 1 84 ? 13.771 -14.649 -3.926 1.00 64.94 84 ASN A O 1
ATOM 668 N N . ILE A 1 85 ? 11.960 -13.524 -4.586 1.00 70.12 85 ILE A N 1
ATOM 669 C CA . ILE A 1 85 ? 12.595 -12.220 -4.368 1.00 70.12 85 ILE A CA 1
ATOM 670 C C . ILE A 1 85 ? 12.557 -11.941 -2.854 1.00 70.12 85 ILE A C 1
ATOM 672 O O . ILE A 1 85 ? 11.456 -11.839 -2.300 1.00 70.12 85 ILE A O 1
ATOM 676 N N . PRO A 1 86 ? 13.711 -11.871 -2.160 1.00 68.50 86 PRO A N 1
ATOM 677 C CA . PRO A 1 86 ? 13.736 -11.559 -0.743 1.00 68.50 86 PRO A CA 1
ATOM 678 C C . PRO A 1 86 ? 13.327 -10.101 -0.572 1.00 68.50 86 PRO A C 1
ATOM 680 O O . PRO A 1 86 ? 14.019 -9.180 -1.001 1.00 68.50 86 PRO A O 1
ATOM 683 N N . THR A 1 87 ? 12.175 -9.894 0.045 1.00 82.12 87 THR A N 1
ATOM 684 C CA . THR A 1 87 ? 11.646 -8.567 0.336 1.00 82.12 87 THR A CA 1
ATOM 685 C C . THR A 1 87 ? 11.181 -8.519 1.765 1.00 82.12 87 THR A C 1
ATOM 687 O O . THR A 1 87 ? 10.603 -9.480 2.268 1.00 82.12 87 THR A O 1
ATOM 690 N N . ASN A 1 88 ? 11.404 -7.380 2.404 1.00 86.06 88 ASN A N 1
ATOM 691 C CA . ASN A 1 88 ? 10.949 -7.156 3.758 1.00 86.06 88 ASN A CA 1
ATOM 692 C C . ASN A 1 88 ? 10.181 -5.837 3.795 1.00 86.06 88 ASN A C 1
ATOM 694 O O . A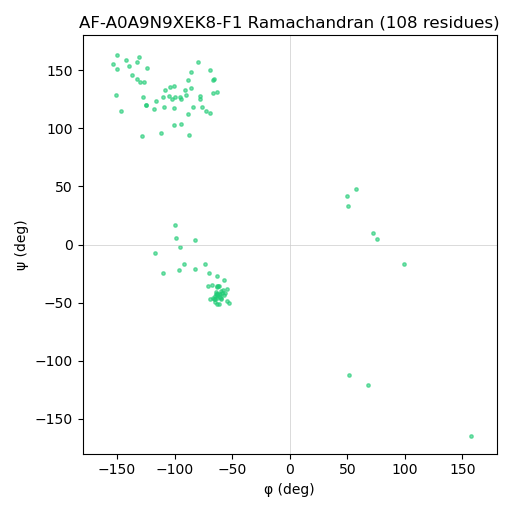SN A 1 88 ? 10.768 -4.759 3.887 1.00 86.06 88 ASN A O 1
ATOM 698 N N . ILE A 1 89 ? 8.863 -5.941 3.635 1.00 92.25 89 ILE A N 1
ATOM 699 C CA . ILE A 1 89 ? 7.953 -4.800 3.682 1.00 92.25 89 ILE A CA 1
ATOM 700 C C . ILE A 1 89 ? 7.475 -4.624 5.120 1.00 92.25 89 ILE A C 1
ATOM 702 O O . ILE A 1 89 ? 7.053 -5.581 5.768 1.00 92.25 89 ILE A O 1
ATOM 706 N N . HIS A 1 90 ? 7.518 -3.391 5.608 1.00 92.81 90 HIS A N 1
ATOM 707 C CA . HIS A 1 90 ? 7.160 -3.043 6.977 1.00 92.81 90 HIS A CA 1
ATOM 708 C C . HIS A 1 90 ? 6.066 -1.985 7.014 1.00 92.81 90 HIS A C 1
ATOM 710 O O . HIS A 1 90 ? 5.965 -1.122 6.144 1.00 92.81 90 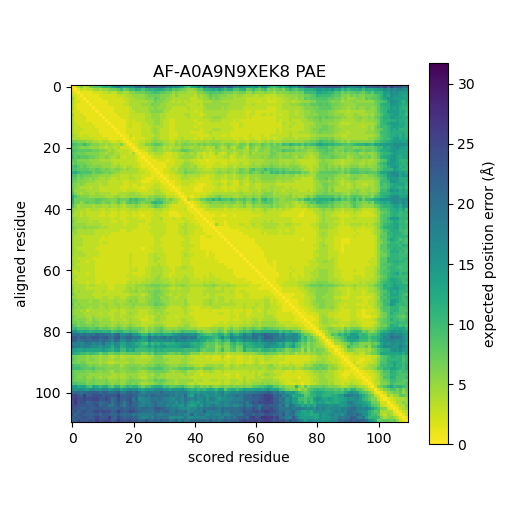HIS A O 1
ATOM 716 N N . LEU A 1 91 ? 5.281 -2.001 8.083 1.00 91.62 91 LEU A N 1
ATOM 717 C CA . LEU A 1 91 ? 4.389 -0.912 8.446 1.00 91.62 91 LEU A CA 1
ATOM 718 C C . LEU A 1 91 ? 4.914 -0.273 9.736 1.00 91.62 91 LEU A C 1
ATOM 720 O O . LEU A 1 91 ? 4.663 -0.754 10.843 1.00 91.62 91 LEU A O 1
ATOM 724 N N . GLY A 1 92 ? 5.686 0.808 9.599 1.00 86.88 92 GLY A N 1
ATOM 725 C CA . GLY A 1 92 ? 6.509 1.305 10.704 1.00 86.88 92 GLY A CA 1
ATOM 726 C C . GLY A 1 92 ? 7.632 0.311 11.012 1.00 86.88 92 GLY A C 1
ATOM 727 O O . GLY A 1 92 ? 8.404 -0.016 10.121 1.00 86.88 92 GLY A O 1
ATOM 728 N N . ASN A 1 93 ? 7.687 -0.201 12.244 1.00 86.94 93 ASN A N 1
ATOM 729 C CA . ASN A 1 93 ? 8.721 -1.157 12.676 1.00 86.94 93 ASN A CA 1
ATOM 730 C C . ASN A 1 93 ? 8.252 -2.620 12.657 1.00 86.94 93 ASN A C 1
ATOM 732 O O . ASN A 1 93 ? 8.962 -3.494 13.147 1.00 86.94 93 ASN A O 1
ATOM 736 N N . VAL A 1 94 ? 7.044 -2.894 12.160 1.00 91.56 94 VAL A N 1
ATOM 737 C CA . VAL A 1 94 ? 6.468 -4.242 12.195 1.00 91.56 94 VAL A CA 1
ATOM 738 C C . VAL A 1 94 ? 6.426 -4.813 10.774 1.00 91.56 94 VAL A C 1
ATOM 740 O O . VAL A 1 94 ? 5.899 -4.137 9.885 1.00 91.56 94 VAL A O 1
ATOM 743 N N . PRO A 1 95 ? 6.977 -6.018 10.531 1.00 92.75 95 PRO A N 1
ATOM 744 C CA . PRO A 1 95 ? 6.944 -6.644 9.215 1.00 92.75 95 PRO A CA 1
ATOM 745 C C . PRO A 1 95 ? 5.511 -7.021 8.826 1.00 92.75 95 PRO A C 1
ATOM 747 O O . PRO A 1 95 ? 4.717 -7.455 9.664 1.00 92.75 95 PRO A O 1
ATOM 750 N N . ILE A 1 96 ? 5.185 -6.842 7.549 1.00 93.38 96 ILE A N 1
ATOM 751 C CA . ILE A 1 96 ? 3.914 -7.265 6.959 1.00 93.38 96 ILE A CA 1
ATOM 752 C C . ILE A 1 96 ? 4.068 -8.710 6.476 1.00 93.38 96 ILE A C 1
ATOM 754 O O . ILE A 1 96 ? 5.113 -9.092 5.955 1.00 93.38 96 ILE A O 1
ATOM 758 N N . GLU A 1 97 ? 3.031 -9.525 6.640 1.00 89.44 97 GLU A N 1
ATOM 759 C CA . GLU A 1 97 ? 3.025 -10.901 6.142 1.00 89.44 97 GLU A CA 1
ATOM 760 C C . GLU A 1 97 ? 3.032 -10.923 4.600 1.00 89.44 97 GLU A C 1
ATOM 762 O O . GLU A 1 97 ? 2.225 -10.246 3.949 1.00 89.44 97 GLU A O 1
ATOM 767 N N . LYS A 1 98 ? 3.943 -11.714 4.022 1.00 87.69 98 LYS A N 1
ATOM 768 C CA . LYS A 1 98 ? 4.007 -11.985 2.582 1.00 87.69 98 LYS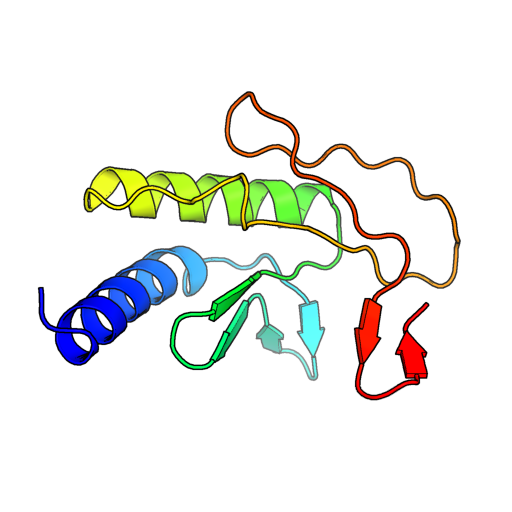 A CA 1
ATOM 769 C C . LYS A 1 98 ? 3.072 -13.140 2.224 1.00 87.69 98 LYS A C 1
ATOM 771 O O . LYS A 1 98 ? 3.111 -14.180 2.873 1.00 87.69 98 LYS A O 1
ATOM 776 N N . PHE A 1 99 ? 2.300 -12.991 1.153 1.00 82.50 99 PHE A N 1
ATOM 777 C CA . PHE A 1 99 ? 1.626 -14.099 0.486 1.00 82.50 99 PHE A CA 1
ATOM 778 C C . PHE A 1 99 ? 2.459 -14.602 -0.694 1.00 82.50 99 PHE A C 1
ATOM 780 O O . PHE A 1 99 ? 2.829 -13.825 -1.574 1.00 82.50 99 PHE A O 1
ATOM 787 N N . ASP A 1 100 ? 2.718 -15.909 -0.719 1.00 67.38 100 ASP A N 1
ATOM 788 C CA . ASP A 1 100 ? 3.394 -16.580 -1.837 1.00 67.38 100 ASP 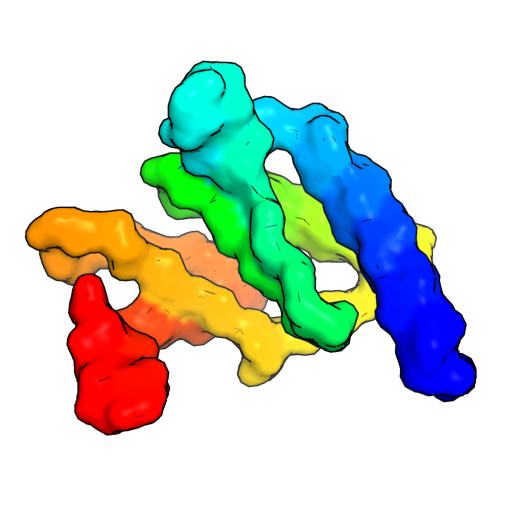A CA 1
ATOM 789 C C . ASP A 1 100 ? 2.410 -17.134 -2.880 1.00 67.38 100 ASP A C 1
ATOM 791 O O . ASP A 1 100 ? 2.807 -17.456 -3.992 1.00 67.38 100 ASP A O 1
ATOM 795 N N . THR A 1 101 ? 1.129 -17.273 -2.532 1.00 62.25 101 THR A N 1
ATOM 796 C CA . THR A 1 101 ? 0.071 -17.762 -3.430 1.00 62.25 101 THR A CA 1
ATOM 797 C C . THR A 1 101 ? -1.271 -17.165 -3.030 1.00 62.25 101 THR A C 1
ATOM 799 O O . THR A 1 101 ? -1.679 -17.263 -1.872 1.00 62.25 101 THR A O 1
ATOM 802 N N . TYR A 1 102 ? -1.987 -16.576 -3.989 1.00 60.06 102 TYR A N 1
ATOM 803 C CA . TYR A 1 102 ? -3.362 -16.116 -3.787 1.00 60.06 102 TYR A CA 1
ATOM 804 C C . TYR A 1 102 ? -4.322 -17.013 -4.569 1.00 60.06 102 TYR A C 1
ATOM 806 O O . TYR A 1 102 ? -4.237 -17.113 -5.790 1.00 60.06 102 TYR A O 1
ATOM 814 N N . LYS A 1 103 ? -5.236 -17.700 -3.874 1.00 53.09 103 LYS A N 1
ATOM 815 C CA . LYS A 1 103 ? -6.225 -18.581 -4.508 1.00 53.09 103 LYS A CA 1
ATOM 816 C C . LYS A 1 103 ? -7.528 -17.816 -4.738 1.00 53.09 103 LYS A C 1
ATOM 818 O O . LYS A 1 103 ? -8.300 -17.625 -3.803 1.00 53.09 103 LYS A O 1
ATOM 823 N N . TYR A 1 104 ? -7.784 -17.413 -5.980 1.0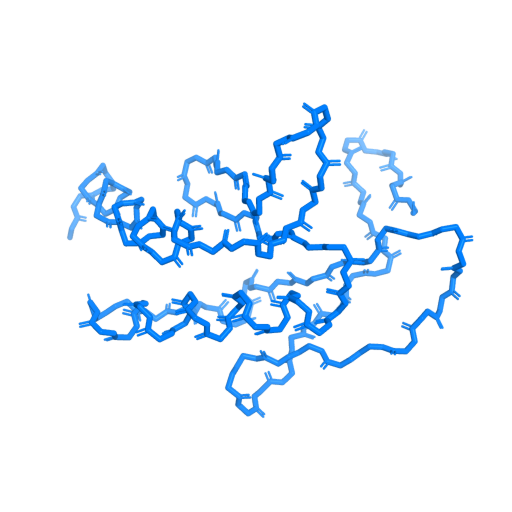0 57.25 104 TYR A N 1
ATOM 824 C CA . TYR A 1 104 ? -9.027 -16.757 -6.384 1.00 57.25 104 TYR A CA 1
ATOM 825 C C . TYR A 1 104 ? -9.956 -17.767 -7.065 1.00 57.25 104 TYR A C 1
ATOM 827 O O . TYR A 1 104 ? -9.598 -18.343 -8.089 1.00 57.25 104 TYR A O 1
ATOM 835 N N . LEU A 1 105 ? -11.133 -18.020 -6.478 1.00 65.06 105 LEU A N 1
ATOM 836 C CA . LEU A 1 105 ? -12.173 -18.918 -7.021 1.00 65.06 105 LEU A CA 1
ATOM 837 C C . LEU A 1 105 ? -11.684 -20.325 -7.430 1.00 65.06 105 LEU A C 1
ATOM 839 O O . LEU A 1 105 ? -12.194 -20.928 -8.367 1.00 65.06 105 LEU A O 1
ATOM 843 N N . GLY A 1 106 ? -10.695 -20.870 -6.717 1.00 63.34 106 GLY A N 1
ATOM 844 C CA . GLY A 1 106 ? -10.134 -22.193 -7.019 1.00 63.34 106 GLY A CA 1
ATOM 845 C C . GLY A 1 106 ? -8.831 -22.160 -7.815 1.00 63.34 106 GLY A C 1
ATOM 846 O O . GLY A 1 106 ? -8.083 -23.134 -7.761 1.00 63.34 106 GLY A O 1
ATOM 847 N N . THR A 1 107 ? -8.505 -21.036 -8.450 1.00 49.84 107 THR A N 1
ATOM 848 C CA . THR A 1 107 ? -7.286 -20.859 -9.242 1.00 49.84 107 THR A CA 1
ATOM 849 C C . THR A 1 107 ? -6.188 -20.227 -8.396 1.00 49.84 107 THR A C 1
ATOM 851 O O . THR A 1 107 ? -6.379 -19.163 -7.808 1.00 49.84 107 THR A O 1
ATOM 854 N N . CYS A 1 108 ? -5.030 -20.882 -8.325 1.00 57.53 108 CYS A N 1
ATOM 855 C CA . CYS A 1 108 ? -3.842 -20.294 -7.716 1.00 57.53 108 CYS A CA 1
ATOM 856 C C . CYS A 1 108 ? -3.236 -19.270 -8.675 1.00 57.53 108 CYS A C 1
ATOM 858 O O . CYS A 1 108 ? -2.817 -19.617 -9.777 1.00 57.53 108 CYS A O 1
ATOM 860 N N . ILE A 1 109 ? -3.187 -18.020 -8.233 1.00 62.12 109 ILE A N 1
ATOM 861 C CA . ILE A 1 109 ? -2.393 -16.966 -8.847 1.00 62.12 109 ILE A CA 1
ATOM 862 C C . ILE A 1 109 ? -1.011 -17.051 -8.189 1.00 62.12 109 ILE A C 1
ATOM 864 O O . ILE A 1 109 ? -0.889 -16.862 -6.972 1.00 62.12 109 ILE A O 1
ATOM 868 N N . LEU A 1 110 ? -0.028 -17.450 -9.002 1.00 54.59 110 LEU A N 1
ATOM 869 C CA . LEU A 1 110 ? 1.401 -17.543 -8.687 1.00 54.59 110 LEU A CA 1
ATOM 870 C C . LEU A 1 110 ? 2.122 -16.272 -9.144 1.00 54.59 110 LEU A C 1
ATOM 872 O O . LEU A 1 110 ? 1.768 -15.769 -10.236 1.00 54.59 110 LEU A O 1
#

Sequence (110 aa):
MSPLLFNMYSEAIFEEALLSQSEGIIINGRSINNIRYVDDTVVMASSAEQLQLLLNKTNSFCKKYGLKMNIKKTKYMIIAKKTNIPTNIHLGNVPIEKFDTYKYLGTCIL

Secondary structure (DSSP, 8-state):
--HHHHHHHHHHHHHHHHHT---SEEETTEEE-EEEETTEEEE--SSHHHHHHHHHHHHHHHHHTT----TTT-EEE---SSS------EETTEEPEEES-EEETTEEE-

Foldseek 3Di:
DPLVVVQVVLVVLLCVLPVPDPFADQDPNDGDQWDDDRNDIDGHGPDLVSSLVSLQSSQVSCVVVVHHDDLVPDEDEDDDPDPDDDHFRDNVPHTHHYDRWDQDPNDTDD

pLDDT: mean 85.41, std 10.63, range [49.84, 94.75]